Protein AF-A0A358QNW8-F1 (afdb_monomer_lite)

Structure (mmCIF, N/CA/C/O backbone):
data_AF-A0A358QNW8-F1
#
_entry.id   AF-A0A358QNW8-F1
#
loop_
_atom_site.group_PDB
_atom_site.id
_atom_site.type_symbol
_atom_site.label_atom_id
_atom_site.label_alt_id
_atom_site.label_comp_id
_atom_site.label_asym_id
_atom_site.label_entity_id
_atom_site.label_seq_id
_atom_site.pdbx_PDB_ins_code
_atom_site.Cartn_x
_atom_site.Cartn_y
_atom_site.Cartn_z
_atom_site.occupancy
_atom_site.B_iso_or_equiv
_atom_site.auth_seq_id
_atom_site.auth_comp_id
_atom_site.auth_asym_id
_atom_site.auth_atom_id
_atom_site.pdbx_PDB_model_num
ATOM 1 N N . MET A 1 1 ? -10.794 6.345 -8.502 1.00 69.50 1 MET A N 1
ATOM 2 C CA . MET A 1 1 ? -9.855 6.656 -7.402 1.00 69.50 1 MET A CA 1
ATOM 3 C C . MET A 1 1 ? -9.721 5.428 -6.516 1.00 69.50 1 MET A C 1
ATOM 5 O O . MET A 1 1 ? -10.720 4.751 -6.314 1.00 69.50 1 MET A O 1
ATOM 9 N N . CYS A 1 2 ? -8.507 5.127 -6.053 1.00 87.75 2 CYS A N 1
ATOM 10 C CA . CYS A 1 2 ? -8.199 4.025 -5.132 1.00 87.75 2 CYS A CA 1
ATOM 11 C C . CYS A 1 2 ? -7.943 4.606 -3.731 1.00 87.75 2 CYS A C 1
ATOM 13 O O . CYS A 1 2 ? -7.422 5.719 -3.652 1.00 87.75 2 CYS A O 1
ATOM 15 N N . CYS A 1 3 ? -8.288 3.891 -2.656 1.00 93.50 3 CYS A N 1
ATOM 16 C CA . CYS A 1 3 ? -7.902 4.284 -1.296 1.00 93.50 3 CYS A CA 1
ATOM 17 C C . CYS A 1 3 ? -6.847 3.372 -0.677 1.00 93.50 3 CYS A C 1
ATOM 19 O O . CYS A 1 3 ? -6.733 2.194 -1.008 1.00 93.50 3 CYS A O 1
ATOM 21 N N . LEU A 1 4 ? -6.085 3.950 0.247 1.00 94.56 4 LEU A N 1
ATOM 22 C CA . LEU A 1 4 ? -5.099 3.280 1.077 1.00 94.56 4 LEU A CA 1
ATOM 23 C C . LEU A 1 4 ? -5.345 3.734 2.516 1.00 94.56 4 LEU A C 1
ATOM 25 O O . LEU A 1 4 ? -5.284 4.927 2.802 1.00 94.56 4 LEU A O 1
ATOM 29 N N . THR A 1 5 ? -5.690 2.808 3.402 1.00 93.88 5 THR A N 1
ATOM 30 C CA . THR A 1 5 ? -6.049 3.126 4.793 1.00 93.88 5 THR A CA 1
ATOM 31 C C . THR A 1 5 ? -5.726 1.955 5.708 1.00 93.88 5 THR A C 1
ATOM 33 O O . THR A 1 5 ? -5.493 0.843 5.240 1.00 93.88 5 THR A O 1
ATOM 36 N N . THR A 1 6 ? -5.694 2.191 7.013 1.00 93.31 6 THR A N 1
ATOM 37 C CA . THR A 1 6 ? -5.545 1.124 8.009 1.00 93.31 6 THR A CA 1
ATOM 38 C C . THR A 1 6 ? -6.873 0.483 8.380 1.00 93.31 6 THR A C 1
ATOM 40 O O . THR A 1 6 ? -6.911 -0.692 8.727 1.00 93.31 6 THR A O 1
ATOM 43 N N . ASP A 1 7 ? -7.963 1.242 8.262 1.00 91.50 7 ASP A N 1
ATOM 44 C CA . ASP A 1 7 ? -9.275 0.868 8.776 1.00 91.50 7 ASP A CA 1
ATOM 45 C C . ASP A 1 7 ? -10.274 0.638 7.636 1.00 91.50 7 ASP A C 1
ATOM 47 O O . ASP A 1 7 ? -10.612 1.540 6.860 1.00 91.50 7 ASP A O 1
ATOM 51 N N . ARG A 1 8 ? -10.791 -0.590 7.566 1.00 89.88 8 ARG A N 1
ATOM 52 C CA . ARG A 1 8 ? -11.787 -1.018 6.575 1.00 89.88 8 ARG A CA 1
ATOM 53 C C . ARG A 1 8 ? -13.165 -0.386 6.796 1.00 89.88 8 ARG A C 1
ATOM 55 O O . ARG A 1 8 ? -13.966 -0.353 5.866 1.00 89.88 8 ARG A O 1
ATOM 62 N N . THR A 1 9 ? -13.449 0.090 8.002 1.00 92.56 9 THR A N 1
ATOM 63 C CA . THR A 1 9 ? -14.711 0.745 8.363 1.00 92.56 9 THR A CA 1
ATOM 64 C C . THR A 1 9 ? -14.676 2.258 8.163 1.00 92.56 9 THR A C 1
ATOM 66 O O . THR A 1 9 ? -15.724 2.904 8.196 1.00 92.56 9 THR A O 1
ATOM 69 N N . SER A 1 10 ? -13.497 2.820 7.881 1.00 93.00 10 SER A N 1
ATOM 70 C CA . SER A 1 10 ? -13.335 4.253 7.664 1.00 93.00 10 SER A CA 1
ATOM 71 C C . SER A 1 10 ? -14.197 4.763 6.495 1.00 93.00 10 SER A C 1
ATOM 73 O O . SER A 1 10 ? -14.357 4.064 5.487 1.00 93.00 10 SER A O 1
ATOM 75 N N . PRO A 1 11 ? -14.711 6.009 6.557 1.00 94.75 11 PRO A N 1
ATOM 76 C CA . PRO A 1 11 ? -15.521 6.577 5.478 1.00 94.75 11 PRO A CA 1
ATOM 77 C C . PRO A 1 11 ? -14.833 6.511 4.110 1.00 94.75 11 PRO A C 1
ATOM 79 O O . PRO A 1 11 ? -15.479 6.244 3.101 1.00 94.75 11 PRO A O 1
ATOM 82 N N . ILE A 1 12 ? -13.507 6.680 4.070 1.00 93.75 12 ILE A N 1
ATOM 83 C CA . ILE A 1 12 ? -12.739 6.588 2.825 1.00 93.75 12 ILE A CA 1
ATOM 84 C C . ILE A 1 12 ? -12.732 5.161 2.247 1.00 93.75 12 ILE A C 1
ATOM 86 O O . ILE A 1 12 ? -12.869 5.011 1.035 1.00 93.75 12 ILE A O 1
ATOM 90 N N . ALA A 1 13 ? -12.662 4.119 3.088 1.00 93.50 13 ALA A N 1
ATOM 91 C CA . ALA A 1 13 ? -12.736 2.719 2.652 1.00 93.50 13 ALA A CA 1
ATOM 92 C C . ALA A 1 13 ? -14.112 2.335 2.101 1.00 93.50 13 ALA A C 1
ATOM 94 O O . ALA A 1 13 ? -14.217 1.509 1.194 1.00 93.50 13 ALA A O 1
ATOM 95 N N . LEU A 1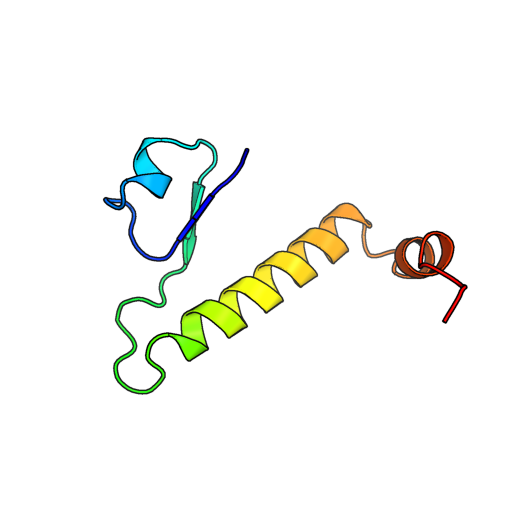 14 ? -15.171 2.932 2.649 1.00 94.00 14 LEU A N 1
ATOM 96 C CA . LEU A 1 14 ?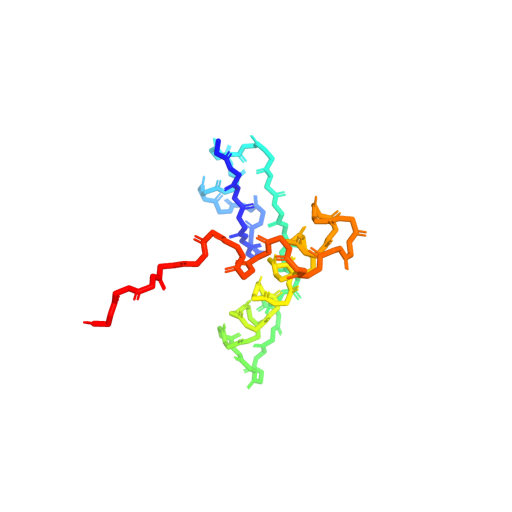 -16.543 2.673 2.219 1.00 94.00 14 LEU A CA 1
ATOM 97 C C . LEU A 1 14 ? -16.882 3.382 0.901 1.00 94.00 14 LEU A C 1
ATOM 99 O O . LEU A 1 14 ? -17.653 2.849 0.102 1.00 94.00 14 LEU A O 1
ATOM 103 N N . LEU A 1 15 ? -16.302 4.562 0.664 1.00 94.94 15 LEU A N 1
ATOM 104 C CA . LEU A 1 15 ? -16.602 5.403 -0.497 1.00 94.94 15 LEU A CA 1
ATOM 105 C C . LEU A 1 15 ? -15.802 5.040 -1.755 1.00 94.94 15 LEU A C 1
ATOM 107 O O . LEU A 1 15 ? -16.294 5.255 -2.863 1.00 94.94 15 LEU A O 1
ATOM 111 N N . PHE A 1 16 ? -14.589 4.495 -1.621 1.00 91.50 16 PHE A N 1
ATOM 112 C CA . PHE A 1 16 ? -13.703 4.250 -2.762 1.00 91.50 16 PHE A CA 1
ATOM 113 C C . PHE A 1 16 ? -13.389 2.764 -2.958 1.00 91.50 16 PHE A C 1
ATOM 115 O O . PHE A 1 16 ? -13.000 2.055 -2.033 1.00 91.50 16 PHE A O 1
ATOM 122 N N . LYS A 1 17 ? -13.521 2.291 -4.206 1.00 88.56 17 LYS A N 1
ATOM 123 C CA . LYS A 1 17 ? -13.093 0.952 -4.637 1.00 88.56 17 LYS A CA 1
ATOM 124 C C . LYS A 1 17 ? -12.229 1.057 -5.903 1.00 88.56 17 LYS A C 1
ATOM 126 O O . LYS A 1 17 ? -12.647 1.740 -6.841 1.00 88.56 17 LYS A O 1
ATOM 131 N N . PRO A 1 18 ? -11.069 0.372 -5.969 1.00 90.12 18 PRO A N 1
ATOM 132 C CA . PRO A 1 18 ? -10.504 -0.527 -4.950 1.00 90.12 18 PRO A CA 1
ATOM 133 C C . PRO A 1 18 ? -9.944 0.211 -3.716 1.00 90.12 18 PRO A C 1
ATOM 135 O O . PRO A 1 18 ? -9.608 1.390 -3.799 1.00 90.12 18 PRO A O 1
ATOM 138 N N . CYS A 1 19 ? -9.854 -0.491 -2.578 1.00 93.50 19 CYS A N 1
ATOM 139 C CA . CYS A 1 19 ? -9.217 0.012 -1.359 1.00 93.50 19 CYS A CA 1
ATOM 140 C C . CYS A 1 19 ? -8.224 -1.002 -0.794 1.00 93.50 19 CYS A C 1
ATOM 142 O O . CYS A 1 19 ? -8.576 -2.164 -0.582 1.00 93.50 19 CYS A O 1
ATOM 144 N N . VAL A 1 20 ? -7.003 -0.557 -0.528 1.00 95.00 20 VAL A N 1
ATOM 145 C CA . VAL A 1 20 ? -5.939 -1.356 0.073 1.00 95.00 20 VAL A CA 1
ATOM 146 C C . VAL A 1 20 ? -5.906 -1.086 1.575 1.00 95.00 20 VAL A C 1
ATOM 148 O O . VAL A 1 20 ? -5.836 0.065 2.006 1.00 95.00 20 VAL A O 1
ATOM 151 N N . ILE A 1 21 ? -5.959 -2.160 2.366 1.00 94.12 21 ILE A N 1
ATOM 152 C CA . ILE A 1 21 ? -5.908 -2.090 3.828 1.00 94.12 21 ILE A CA 1
ATOM 153 C C . ILE A 1 21 ? -4.493 -2.424 4.300 1.00 94.12 21 ILE A C 1
ATOM 155 O O . ILE A 1 21 ? -4.029 -3.548 4.104 1.00 94.12 21 ILE A O 1
ATOM 159 N N . LEU A 1 22 ? -3.819 -1.454 4.914 1.00 93.12 22 LEU A N 1
ATOM 160 C CA . LEU A 1 22 ? -2.496 -1.615 5.517 1.00 93.12 22 LEU A CA 1
ATOM 161 C C . LEU A 1 22 ? -2.641 -2.027 6.991 1.00 93.12 22 LEU A C 1
ATOM 163 O O . LEU A 1 22 ? -3.207 -1.266 7.774 1.00 93.12 22 LEU A O 1
ATOM 167 N N . PRO A 1 23 ? -2.118 -3.190 7.412 1.00 88.75 23 PRO A N 1
ATOM 168 C CA . PRO A 1 23 ? -2.320 -3.721 8.761 1.00 88.75 23 PRO A CA 1
ATOM 169 C C . PRO A 1 23 ? -1.389 -3.059 9.795 1.00 88.75 23 PRO A C 1
ATOM 171 O O . PRO A 1 23 ? -0.619 -3.732 10.474 1.00 88.75 23 PRO A O 1
ATOM 174 N N . THR A 1 24 ? -1.425 -1.730 9.907 1.00 89.31 24 THR A N 1
ATOM 175 C CA . THR A 1 24 ? -0.533 -0.954 10.790 1.00 89.31 24 THR A CA 1
ATOM 176 C C . THR A 1 24 ? -1.246 -0.336 11.995 1.00 89.31 24 THR A C 1
ATOM 178 O O . THR A 1 24 ? -0.583 0.227 12.860 1.00 89.31 24 THR A O 1
ATOM 181 N N . GLU A 1 25 ? -2.575 -0.459 12.083 1.00 82.94 25 GLU A N 1
ATOM 182 C CA . GLU A 1 25 ? -3.413 0.130 13.143 1.00 82.94 25 GLU A CA 1
ATOM 183 C C . GLU A 1 25 ? -3.020 -0.320 14.560 1.00 82.94 25 GLU A C 1
ATOM 185 O O . GLU A 1 25 ? -3.035 0.473 15.495 1.00 82.94 25 GLU A O 1
ATOM 190 N N . GLY A 1 26 ? -2.614 -1.583 14.725 1.00 80.00 26 GLY A N 1
ATOM 191 C CA . GLY A 1 26 ? -2.285 -2.159 16.034 1.00 80.00 26 GLY A CA 1
ATOM 192 C C . GLY A 1 26 ? -0.916 -1.762 16.600 1.00 80.00 26 GLY A C 1
ATOM 193 O O . GLY A 1 26 ? -0.536 -2.244 17.668 1.00 80.00 26 GLY A O 1
ATOM 194 N N . SER A 1 27 ? -0.134 -0.933 15.901 1.00 84.12 27 SER A N 1
ATOM 195 C CA . SER A 1 27 ? 1.225 -0.600 16.333 1.00 84.12 27 SER A CA 1
ATOM 196 C C . SER A 1 27 ? 1.252 0.550 17.340 1.00 84.12 27 SER A C 1
ATOM 198 O O . SER A 1 27 ? 1.309 1.722 16.978 1.00 84.12 27 SER A O 1
ATOM 200 N N . VAL A 1 28 ? 1.290 0.213 18.630 1.00 81.00 28 VAL A N 1
ATOM 201 C CA . VAL A 1 28 ? 1.440 1.203 19.715 1.00 81.00 28 VAL A CA 1
ATOM 202 C C . VAL A 1 28 ? 2.844 1.821 19.727 1.00 81.00 28 VAL A C 1
ATOM 204 O O . VAL A 1 28 ? 3.003 3.001 20.018 1.00 81.00 28 VAL A O 1
ATOM 207 N N . GLN A 1 29 ? 3.868 1.037 19.373 1.00 84.75 29 GLN A N 1
ATOM 208 C CA . GLN A 1 29 ? 5.271 1.461 19.415 1.00 84.75 29 GLN A CA 1
ATOM 209 C C . GLN A 1 29 ? 5.619 2.499 18.340 1.00 84.75 29 GLN A C 1
ATOM 211 O O . GLN A 1 29 ? 6.428 3.390 18.588 1.00 84.75 29 GLN A O 1
ATOM 216 N N . PHE A 1 30 ? 5.024 2.378 17.152 1.00 82.62 30 PHE A N 1
ATOM 217 C CA . PHE A 1 30 ? 5.355 3.216 15.997 1.00 82.62 30 PHE A CA 1
ATOM 218 C C . PHE A 1 30 ? 4.213 4.150 15.584 1.00 82.62 30 PHE A C 1
ATOM 220 O O . PHE A 1 30 ? 4.414 5.013 14.729 1.00 82.62 30 PHE A O 1
ATOM 227 N N . GLY A 1 31 ? 3.028 4.015 16.190 1.00 82.62 31 GLY A N 1
ATOM 228 C CA . GLY A 1 31 ? 1.863 4.852 15.913 1.00 82.62 31 GLY A CA 1
ATOM 229 C C . GLY A 1 31 ? 1.609 5.010 14.411 1.00 82.62 31 GLY A C 1
ATOM 230 O O . GLY A 1 31 ? 1.652 4.050 13.642 1.00 82.62 31 GLY A O 1
ATOM 231 N N . GLN A 1 32 ? 1.408 6.255 13.972 1.00 82.50 32 GLN A N 1
ATOM 232 C CA . GLN A 1 32 ? 1.173 6.579 12.560 1.00 82.50 32 GLN A CA 1
ATOM 233 C C . GLN A 1 32 ? 2.420 6.448 11.667 1.00 82.50 32 GLN A C 1
ATOM 235 O O . GLN A 1 32 ? 2.287 6.380 10.448 1.00 82.50 32 GLN A O 1
ATOM 240 N N . VAL A 1 33 ? 3.629 6.377 12.233 1.00 92.25 33 VAL A N 1
ATOM 241 C CA . VAL A 1 33 ? 4.871 6.291 11.444 1.00 92.25 33 VAL A CA 1
ATOM 242 C C . VAL A 1 33 ? 4.919 4.990 10.648 1.00 92.25 33 VAL A C 1
ATOM 244 O O . VAL A 1 33 ? 5.317 4.997 9.483 1.00 92.25 33 VAL A O 1
ATOM 247 N N . LEU A 1 34 ? 4.461 3.884 11.244 1.00 92.44 34 LEU A N 1
ATOM 248 C CA . LEU A 1 34 ? 4.433 2.589 10.567 1.00 92.44 34 LEU A CA 1
ATOM 249 C C . LEU A 1 34 ? 3.503 2.602 9.351 1.00 92.44 34 LEU A C 1
ATOM 251 O O . LEU A 1 34 ? 3.854 2.039 8.317 1.00 92.44 34 LEU A O 1
ATOM 255 N N . PHE A 1 35 ? 2.353 3.278 9.453 1.00 92.81 35 PHE A N 1
ATOM 256 C CA . PHE A 1 35 ? 1.458 3.464 8.312 1.00 92.81 35 PHE A CA 1
ATOM 257 C C . PHE A 1 35 ? 2.171 4.188 7.170 1.00 92.81 35 PHE A C 1
ATOM 259 O O . PHE A 1 35 ? 2.190 3.684 6.051 1.00 92.81 35 PHE A O 1
ATOM 266 N N . THR A 1 36 ? 2.804 5.329 7.456 1.00 93.62 36 THR A N 1
ATOM 267 C CA . THR A 1 36 ? 3.489 6.136 6.438 1.00 93.62 36 THR A CA 1
ATOM 268 C C . THR A 1 36 ? 4.617 5.361 5.757 1.00 93.62 36 THR A C 1
ATOM 270 O O . THR A 1 36 ? 4.722 5.383 4.533 1.00 93.62 36 THR A O 1
ATOM 273 N N . GLN A 1 37 ? 5.436 4.634 6.523 1.00 94.50 37 GLN A N 1
ATOM 274 C CA . GLN A 1 37 ? 6.535 3.836 5.967 1.00 94.50 37 GLN A CA 1
ATOM 275 C C . GLN A 1 37 ? 6.028 2.665 5.120 1.00 94.50 37 GLN A C 1
ATOM 277 O O . GLN A 1 37 ? 6.522 2.442 4.016 1.00 94.50 37 GLN A O 1
ATOM 282 N N . ALA A 1 38 ? 5.019 1.936 5.603 1.00 94.44 38 ALA A N 1
ATOM 283 C CA . ALA A 1 38 ? 4.445 0.817 4.865 1.00 94.44 38 ALA A CA 1
ATOM 284 C C . ALA A 1 38 ? 3.726 1.283 3.589 1.00 94.44 38 ALA A C 1
ATOM 286 O O . ALA A 1 38 ? 3.840 0.637 2.549 1.00 94.44 38 ALA A O 1
ATOM 287 N N . ALA A 1 39 ? 3.030 2.422 3.648 1.00 95.12 39 ALA A N 1
ATOM 288 C CA . ALA A 1 39 ? 2.406 3.046 2.489 1.00 95.12 39 ALA A CA 1
ATOM 289 C C . ALA A 1 39 ? 3.440 3.440 1.430 1.00 95.12 39 ALA A C 1
ATOM 291 O O . ALA A 1 39 ? 3.238 3.144 0.256 1.00 95.12 39 ALA A O 1
ATOM 292 N N . LEU A 1 40 ? 4.557 4.050 1.839 1.00 95.88 40 LEU A N 1
ATOM 293 C CA . LEU A 1 40 ? 5.634 4.435 0.929 1.00 95.88 40 LEU A CA 1
ATOM 294 C C . LEU A 1 40 ? 6.240 3.213 0.224 1.00 95.88 40 LEU A C 1
ATOM 296 O O . LEU A 1 40 ? 6.274 3.176 -1.001 1.00 95.88 40 LEU A O 1
ATOM 300 N N . LEU A 1 41 ? 6.597 2.168 0.978 1.00 95.81 41 LEU A N 1
ATOM 301 C CA . LEU A 1 41 ? 7.134 0.925 0.410 1.00 95.81 41 LEU A CA 1
ATOM 302 C C . LEU A 1 41 ? 6.150 0.235 -0.544 1.00 95.81 41 LEU A C 1
ATOM 304 O O . LEU A 1 41 ? 6.555 -0.302 -1.574 1.00 95.81 41 LEU A O 1
ATOM 308 N N . LEU A 1 42 ? 4.856 0.243 -0.215 1.00 95.12 42 LEU A N 1
ATOM 309 C CA . LEU A 1 42 ? 3.823 -0.328 -1.075 1.00 95.12 42 LEU A CA 1
ATOM 310 C C . LEU A 1 42 ? 3.699 0.444 -2.393 1.00 95.12 42 LEU A C 1
ATOM 312 O O . LEU A 1 42 ? 3.578 -0.175 -3.450 1.00 95.12 42 LEU A O 1
ATOM 316 N N . LEU A 1 43 ? 3.727 1.777 -2.340 1.00 94.38 43 LEU A N 1
ATOM 317 C CA . LEU A 1 43 ? 3.637 2.622 -3.530 1.00 94.38 43 LEU A CA 1
ATOM 318 C C . LEU A 1 43 ? 4.894 2.513 -4.403 1.00 94.38 43 LEU A C 1
ATOM 320 O O . LEU A 1 43 ? 4.759 2.412 -5.622 1.00 94.38 43 LEU A O 1
ATOM 324 N N . ASP A 1 44 ? 6.083 2.437 -3.803 1.00 93.00 44 ASP A N 1
ATOM 325 C 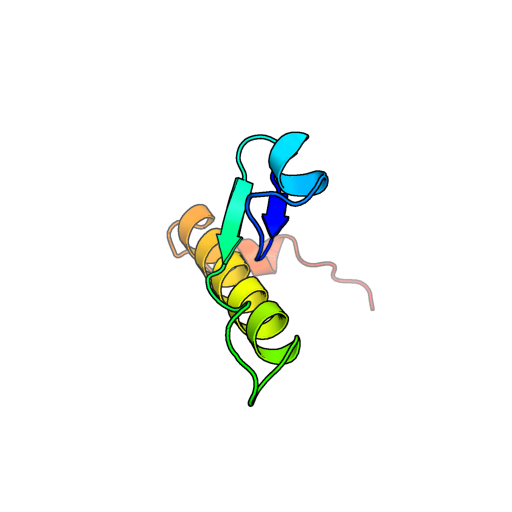CA . ASP A 1 44 ? 7.338 2.200 -4.527 1.00 93.00 44 ASP A CA 1
ATOM 326 C C . ASP A 1 44 ? 7.353 0.815 -5.189 1.00 93.00 44 ASP A C 1
ATOM 328 O O . ASP A 1 44 ? 7.697 0.680 -6.365 1.00 93.00 44 ASP A O 1
ATOM 332 N N . GLY A 1 45 ? 6.909 -0.222 -4.473 1.00 92.44 45 GLY A N 1
ATOM 333 C CA . GLY A 1 45 ? 6.769 -1.572 -5.021 1.00 92.44 45 GLY A CA 1
ATOM 334 C C . GLY A 1 45 ? 5.758 -1.641 -6.170 1.00 92.44 45 GLY A C 1
ATOM 335 O O . GLY A 1 45 ? 6.007 -2.308 -7.177 1.00 92.44 45 GLY A O 1
ATOM 336 N N . LEU A 1 46 ? 4.641 -0.913 -6.064 1.00 92.19 46 LEU A N 1
ATOM 337 C CA . LEU A 1 46 ? 3.663 -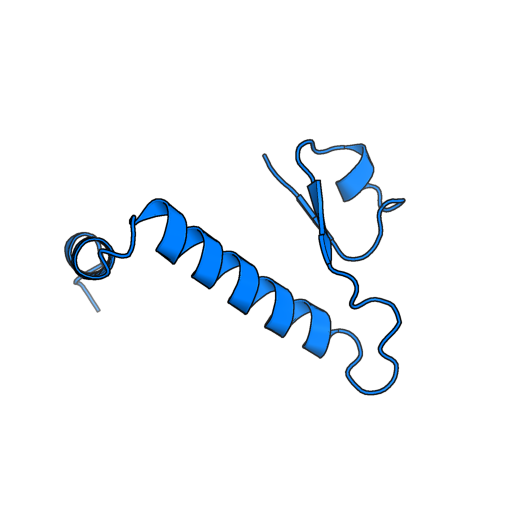0.787 -7.144 1.00 92.19 46 LEU A CA 1
ATOM 338 C C . LEU A 1 46 ? 4.262 -0.072 -8.359 1.00 92.19 46 LEU A C 1
ATOM 340 O O . LEU A 1 46 ? 4.085 -0.540 -9.481 1.00 92.19 46 LEU A O 1
ATOM 344 N N . ALA A 1 47 ? 4.987 1.029 -8.152 1.00 89.44 47 ALA A N 1
ATOM 345 C CA . ALA A 1 47 ? 5.668 1.744 -9.227 1.00 89.44 47 ALA A CA 1
ATOM 346 C C . ALA A 1 47 ? 6.689 0.841 -9.939 1.00 89.44 47 ALA A C 1
ATOM 348 O O . ALA A 1 47 ? 6.707 0.784 -11.168 1.00 89.44 47 ALA A O 1
ATOM 349 N N . PHE A 1 48 ? 7.471 0.068 -9.181 1.00 89.12 48 PHE A N 1
ATOM 350 C CA . PHE A 1 48 ? 8.419 -0.905 -9.722 1.00 89.12 48 PHE A CA 1
ATOM 351 C C . PHE A 1 48 ? 7.730 -2.003 -10.547 1.00 89.12 48 PHE A C 1
ATOM 353 O O . PHE A 1 48 ? 8.172 -2.320 -11.653 1.00 89.12 48 PHE A O 1
ATOM 360 N N . ALA A 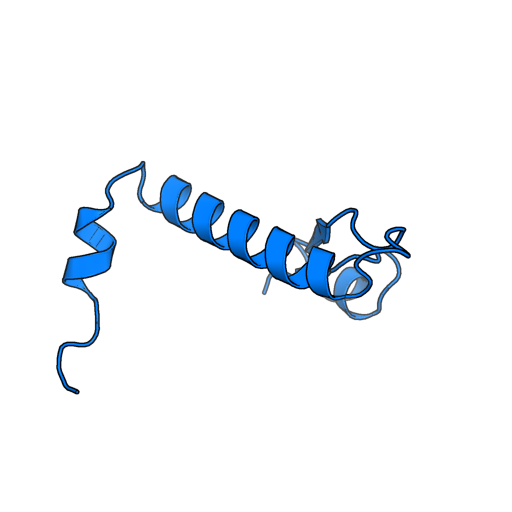1 49 ? 6.621 -2.557 -10.045 1.00 91.06 49 ALA A N 1
ATOM 361 C CA . ALA A 1 49 ? 5.843 -3.570 -10.755 1.00 91.06 49 ALA A CA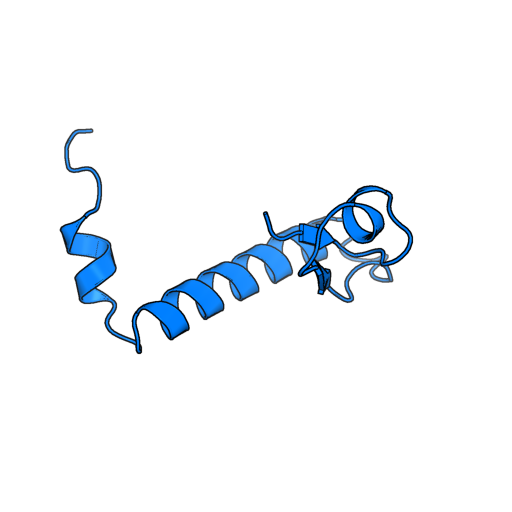 1
ATOM 362 C C . ALA A 1 49 ? 5.223 -3.024 -12.053 1.00 91.06 49 ALA A C 1
ATOM 364 O O . ALA A 1 49 ? 5.284 -3.687 -13.087 1.00 91.06 49 ALA A O 1
ATOM 365 N N . LEU A 1 50 ? 4.672 -1.804 -12.023 1.00 89.00 50 LEU A N 1
ATOM 366 C CA . LEU A 1 50 ? 4.120 -1.128 -13.205 1.00 89.00 50 LEU A CA 1
ATOM 367 C C . LEU A 1 50 ? 5.194 -0.811 -14.249 1.00 89.00 50 LEU A C 1
ATOM 369 O O . LEU A 1 50 ? 4.916 -0.845 -15.445 1.00 89.00 50 LEU A O 1
ATOM 373 N N . ALA A 1 51 ? 6.420 -0.544 -13.806 1.00 87.81 51 ALA A N 1
ATOM 374 C CA . ALA A 1 51 ? 7.569 -0.360 -14.680 1.00 87.81 51 ALA A CA 1
ATOM 375 C C . ALA A 1 51 ? 8.144 -1.684 -15.219 1.00 87.81 51 ALA A C 1
ATOM 377 O O . ALA A 1 51 ? 9.142 -1.653 -15.930 1.00 87.81 51 ALA A O 1
ATOM 378 N N . ALA A 1 52 ? 7.572 -2.847 -14.875 1.00 85.56 52 ALA A N 1
ATOM 379 C CA . ALA A 1 52 ? 8.139 -4.168 -15.176 1.00 85.56 52 ALA A CA 1
ATOM 380 C C . ALA A 1 52 ? 9.609 -4.317 -14.721 1.00 85.56 52 ALA A C 1
ATOM 382 O O . ALA A 1 52 ? 10.396 -5.036 -15.334 1.00 85.56 52 ALA A O 1
ATOM 383 N N . GLY A 1 53 ? 9.987 -3.610 -13.653 1.00 79.38 53 GLY A N 1
ATOM 384 C CA . GLY A 1 53 ? 11.364 -3.521 -13.173 1.00 79.38 53 GLY A CA 1
ATOM 385 C C . GLY A 1 53 ? 12.289 -2.587 -13.968 1.00 79.38 53 GLY A C 1
ATOM 386 O O . GLY A 1 53 ? 13.459 -2.469 -13.607 1.00 79.38 53 GLY A O 1
ATOM 387 N N . ASP A 1 54 ? 11.800 -1.895 -15.006 1.00 80.25 54 ASP A N 1
ATOM 388 C CA . ASP A 1 54 ? 12.565 -0.902 -15.774 1.00 80.25 54 ASP A CA 1
ATOM 389 C C . ASP A 1 54 ? 12.592 0.463 -15.068 1.00 80.25 54 ASP A C 1
ATOM 391 O O . ASP A 1 54 ? 11.767 1.358 -15.297 1.00 80.25 54 ASP A O 1
ATOM 395 N N . THR A 1 55 ? 13.608 0.649 -14.230 1.00 72.19 55 THR A N 1
ATOM 396 C CA . THR A 1 55 ? 13.854 1.909 -13.520 1.00 72.19 55 THR A CA 1
ATOM 397 C C . THR A 1 55 ? 14.340 3.039 -14.435 1.00 72.19 55 THR A C 1
ATOM 399 O O . THR A 1 55 ? 14.270 4.205 -14.044 1.00 72.19 55 THR A O 1
ATOM 402 N N . ALA A 1 56 ? 14.762 2.763 -15.677 1.00 72.38 56 ALA A N 1
ATOM 403 C CA . ALA A 1 56 ? 15.197 3.800 -16.615 1.00 72.38 56 ALA A CA 1
ATOM 404 C C . ALA A 1 56 ? 14.022 4.649 -17.131 1.00 72.38 56 ALA A C 1
ATOM 406 O O . ALA A 1 56 ? 14.194 5.797 -17.547 1.00 72.38 56 ALA A O 1
ATOM 407 N N . THR A 1 57 ? 12.801 4.112 -17.101 1.00 68.19 57 THR A N 1
ATOM 408 C CA . THR A 1 57 ? 11.574 4.834 -17.479 1.00 68.19 57 THR A CA 1
ATOM 409 C C . THR A 1 57 ? 11.249 5.982 -16.524 1.00 68.19 57 THR A C 1
ATOM 411 O O . THR A 1 57 ? 10.771 7.026 -16.961 1.00 68.19 57 THR A O 1
ATOM 414 N N . GLN A 1 58 ? 11.565 5.825 -15.236 1.00 67.50 58 GLN A N 1
ATOM 415 C CA . GLN A 1 58 ? 11.299 6.831 -14.205 1.00 67.50 58 GLN A CA 1
ATOM 416 C C . GLN A 1 58 ? 12.153 8.094 -14.394 1.00 67.50 58 GLN A C 1
ATOM 418 O O . GLN A 1 58 ? 11.663 9.207 -14.217 1.00 67.50 58 GLN A O 1
ATOM 423 N N . TRP A 1 59 ? 13.406 7.931 -14.822 1.00 69.62 59 TRP A N 1
ATOM 424 C CA . TRP A 1 59 ? 14.331 9.044 -15.054 1.00 69.62 59 TRP A CA 1
ATOM 425 C C . TRP A 1 59 ? 14.012 9.845 -16.318 1.00 69.62 59 TRP A C 1
ATOM 427 O O . TRP A 1 59 ? 14.233 11.052 -16.346 1.00 69.62 59 TRP A O 1
ATOM 437 N N . ARG A 1 60 ? 13.456 9.199 -17.351 1.00 76.81 60 ARG A N 1
ATOM 438 C CA . ARG A 1 60 ? 13.146 9.843 -18.641 1.00 76.81 60 ARG A CA 1
ATOM 439 C C . ARG A 1 60 ? 12.090 10.946 -18.541 1.00 76.81 60 ARG A C 1
ATOM 441 O O . ARG A 1 60 ? 12.164 11.910 -19.291 1.00 76.81 60 ARG A O 1
ATOM 448 N N . ASN A 1 61 ? 11.139 10.805 -17.620 1.00 81.38 61 ASN A N 1
ATOM 449 C CA . ASN A 1 61 ? 10.022 11.739 -17.453 1.00 81.38 61 ASN A CA 1
ATOM 450 C C . ASN A 1 61 ? 10.152 12.614 -16.195 1.00 81.38 61 ASN A C 1
ATOM 452 O O . ASN A 1 61 ? 9.202 13.310 -15.834 1.00 81.38 61 ASN A O 1
ATOM 456 N N . HIS A 1 62 ? 11.291 12.561 -15.497 1.00 85.69 62 HIS A N 1
ATOM 457 C CA . HIS A 1 62 ? 11.525 13.408 -14.333 1.00 85.69 62 HIS A CA 1
ATOM 458 C C . HIS A 1 62 ? 11.657 14.877 -14.759 1.00 85.69 62 HIS A C 1
ATOM 460 O O . HIS A 1 62 ? 12.242 15.179 -15.801 1.00 85.69 62 HIS A O 1
ATOM 466 N N . ALA A 1 63 ? 11.114 15.792 -13.953 1.00 87.00 63 ALA A N 1
ATOM 467 C CA . ALA A 1 63 ? 11.279 17.222 -14.187 1.00 87.00 63 ALA A CA 1
ATOM 468 C C . ALA A 1 63 ? 12.775 17.581 -14.184 1.00 87.00 63 ALA A C 1
ATOM 470 O O . ALA A 1 63 ? 13.524 17.138 -13.319 1.00 87.00 63 ALA A O 1
ATOM 471 N N . ASN A 1 64 ? 13.216 18.368 -15.163 1.00 88.31 64 ASN A N 1
ATOM 472 C CA . ASN A 1 64 ? 14.633 18.676 -15.391 1.00 88.31 64 ASN A CA 1
ATOM 473 C C . ASN A 1 64 ? 14.982 20.159 -15.179 1.00 88.31 64 ASN A C 1
ATOM 475 O O . ASN A 1 64 ? 16.102 20.572 -15.474 1.00 88.31 64 ASN A O 1
ATOM 479 N N . LEU A 1 65 ? 14.033 20.946 -14.671 1.00 86.12 65 LEU A N 1
ATOM 480 C CA . LEU A 1 65 ? 14.233 22.329 -14.249 1.00 86.12 65 LEU A CA 1
ATOM 481 C C . LEU A 1 65 ? 14.200 22.363 -12.716 1.00 86.12 65 LEU A C 1
ATOM 483 O O . LEU A 1 65 ? 13.256 21.839 -12.122 1.00 86.12 65 LEU A O 1
ATOM 487 N N . GLN A 1 66 ? 15.249 22.924 -12.109 1.00 73.06 66 GLN A N 1
ATOM 488 C CA . GLN A 1 66 ? 15.371 23.139 -10.662 1.00 73.06 66 GLN A CA 1
ATOM 489 C C . GLN A 1 66 ? 14.859 24.521 -10.271 1.00 73.06 66 GLN A C 1
ATOM 491 O O . GLN A 1 66 ? 15.121 25.474 -11.041 1.00 73.06 66 GLN A O 1
#

Secondary structure (DSSP, 8-state):
--EEES-TTSHHHHHSSSEEE-TTTT-TTTHHHHHHHHHHHHHHHHHHHHTTT-THHHHHTS----

Radius of gyration: 15.22 Å; chains: 1; bounding box: 32×27×38 Å

Sequence (66 aa):
MCCLTTDRTSPIALLFKPCVILPTEGSVQFGQVLFTQAALLLLDGLAFALAAGDTATQWRNHANLQ

pLDDT: mean 87.71, std 7.63, range [67.5, 95.88]

Foldseek 3Di:
DEEEEQDCPDPVNVPDPPYHHDVCCPDPPCHCNVSVVVVVVVVVVVVCVVCVNPPVVVVVPDDDDD